Protein AF-A0A2V7YLG8-F1 (afdb_monomer_lite)

Structure (mmCIF, N/CA/C/O backbone):
data_AF-A0A2V7YLG8-F1
#
_entry.id   AF-A0A2V7YLG8-F1
#
loop_
_atom_site.group_PDB
_atom_site.id
_atom_site.type_symbol
_atom_site.label_atom_id
_atom_site.label_alt_id
_atom_site.label_comp_id
_atom_site.label_asym_id
_atom_site.label_entity_id
_atom_site.label_seq_id
_atom_site.pdbx_PDB_ins_code
_atom_site.Cartn_x
_atom_site.Cartn_y
_atom_site.Cartn_z
_atom_site.occupancy
_atom_site.B_iso_or_equiv
_atom_site.auth_seq_id
_atom_site.auth_comp_id
_atom_site.auth_asym_id
_atom_site.auth_atom_id
_atom_site.pdbx_PDB_model_num
ATOM 1 N N . MET A 1 1 ? 2.490 -18.489 37.192 1.00 38.78 1 MET A N 1
ATOM 2 C CA . MET A 1 1 ? 3.245 -18.838 35.973 1.00 38.78 1 MET A CA 1
ATOM 3 C C . MET A 1 1 ? 3.127 -17.643 35.036 1.00 38.78 1 MET A C 1
ATOM 5 O O . MET A 1 1 ? 2.076 -17.460 34.444 1.00 38.78 1 MET A O 1
ATOM 9 N N . LEU A 1 2 ? 4.114 -16.739 35.046 1.00 39.69 2 LEU A N 1
ATOM 10 C CA . LEU A 1 2 ? 4.133 -15.577 34.149 1.00 39.69 2 LEU A CA 1
ATOM 11 C C . LEU A 1 2 ? 4.616 -16.060 32.778 1.00 39.69 2 LEU A C 1
ATOM 13 O O . LEU A 1 2 ? 5.766 -16.475 32.653 1.00 39.69 2 LEU A O 1
ATOM 17 N N . GLY A 1 3 ? 3.737 -16.053 31.779 1.00 40.00 3 GLY A N 1
ATOM 18 C CA . GLY A 1 3 ? 4.129 -16.252 30.388 1.00 40.00 3 GLY A CA 1
ATOM 19 C C . GLY A 1 3 ? 4.809 -14.987 29.877 1.00 40.00 3 GLY A C 1
ATOM 20 O O . GLY A 1 3 ? 4.210 -13.914 29.899 1.00 40.00 3 GLY A O 1
ATOM 21 N N . ILE A 1 4 ? 6.061 -15.102 29.442 1.00 45.12 4 ILE A N 1
ATOM 22 C CA . ILE A 1 4 ? 6.717 -14.057 28.658 1.00 45.12 4 ILE A CA 1
ATOM 23 C C . ILE A 1 4 ? 6.042 -14.084 27.287 1.00 45.12 4 ILE A C 1
ATOM 25 O O . ILE A 1 4 ? 6.236 -15.026 26.521 1.00 45.12 4 ILE A O 1
ATOM 29 N N . ALA A 1 5 ? 5.214 -13.083 26.993 1.00 49.41 5 ALA A N 1
ATOM 30 C CA . ALA A 1 5 ? 4.772 -12.841 25.630 1.00 49.41 5 ALA A CA 1
ATOM 31 C C . ALA A 1 5 ? 6.003 -12.409 24.824 1.00 49.41 5 ALA A C 1
ATOM 33 O O . ALA A 1 5 ? 6.574 -11.348 25.081 1.00 49.41 5 ALA A O 1
ATOM 34 N N . ALA A 1 6 ? 6.447 -13.249 23.889 1.00 50.12 6 ALA A N 1
ATOM 35 C CA . ALA A 1 6 ? 7.406 -12.824 22.885 1.00 50.12 6 ALA A CA 1
ATOM 36 C C . ALA A 1 6 ? 6.735 -11.725 22.052 1.00 50.12 6 ALA A C 1
ATOM 38 O O . ALA A 1 6 ? 5.736 -11.969 21.379 1.00 50.12 6 ALA A O 1
ATOM 39 N N . MET A 1 7 ? 7.245 -10.498 22.141 1.00 51.16 7 MET A N 1
ATOM 40 C CA . MET A 1 7 ? 6.901 -9.461 21.178 1.00 51.16 7 MET A CA 1
ATOM 41 C C . MET A 1 7 ? 7.628 -9.809 19.882 1.00 51.16 7 MET A C 1
ATOM 43 O O . MET A 1 7 ? 8.831 -9.577 19.774 1.00 51.16 7 MET A O 1
ATOM 47 N N . PHE A 1 8 ? 6.922 -10.411 18.927 1.00 58.34 8 PHE A N 1
ATOM 48 C CA . PHE A 1 8 ? 7.442 -10.544 17.572 1.00 58.34 8 PHE A CA 1
ATOM 49 C C . PHE A 1 8 ? 7.610 -9.139 16.984 1.00 58.34 8 PHE A C 1
ATOM 51 O O . PHE A 1 8 ? 6.705 -8.302 17.052 1.00 58.34 8 PHE A O 1
ATOM 58 N N . ALA A 1 9 ? 8.819 -8.843 16.511 1.00 79.88 9 ALA A N 1
ATOM 59 C CA . ALA A 1 9 ? 9.138 -7.554 15.925 1.00 79.88 9 ALA A CA 1
ATOM 60 C C . ALA A 1 9 ? 8.701 -7.566 14.462 1.00 79.88 9 ALA A C 1
ATOM 62 O O . ALA A 1 9 ? 9.178 -8.393 13.692 1.00 79.88 9 ALA A O 1
ATOM 63 N N . VAL A 1 10 ? 7.838 -6.622 14.080 1.00 91.44 10 VAL A N 1
ATOM 64 C CA . VAL A 1 10 ? 7.412 -6.458 12.686 1.00 91.44 10 VAL A CA 1
ATOM 65 C C . VAL A 1 10 ? 8.642 -6.283 11.791 1.00 91.44 10 VAL A C 1
ATOM 67 O O . VAL A 1 10 ? 9.431 -5.351 11.967 1.00 91.44 10 VAL A O 1
ATOM 70 N N . LYS A 1 11 ? 8.798 -7.178 10.818 1.00 95.94 11 LYS A N 1
ATOM 71 C CA . LYS A 1 11 ? 9.819 -7.146 9.778 1.00 95.94 11 LYS A CA 1
ATOM 72 C C . LYS A 1 11 ? 9.219 -6.623 8.481 1.00 95.94 11 LYS A C 1
ATOM 74 O O . LYS A 1 11 ? 8.206 -7.126 8.001 1.00 95.94 11 LYS A O 1
ATOM 79 N N . ILE A 1 12 ? 9.904 -5.654 7.885 1.00 97.81 12 ILE A N 1
ATOM 80 C CA . ILE A 1 12 ? 9.577 -5.108 6.569 1.00 97.81 12 ILE A CA 1
ATOM 81 C C . ILE A 1 12 ? 10.673 -5.551 5.600 1.00 97.81 12 ILE A C 1
ATOM 83 O O . ILE A 1 12 ? 11.857 -5.324 5.846 1.00 97.81 12 ILE A O 1
ATOM 87 N N . LEU A 1 13 ? 10.281 -6.228 4.526 1.00 97.81 13 LEU A N 1
ATOM 88 C CA . LEU A 1 13 ? 11.131 -6.526 3.380 1.00 97.81 13 LEU A CA 1
ATOM 89 C C . LEU A 1 13 ? 10.713 -5.647 2.211 1.00 97.81 13 LEU A C 1
ATOM 91 O O . LEU A 1 13 ? 9.519 -5.501 1.954 1.00 97.81 13 LEU A O 1
ATOM 95 N N . VAL A 1 14 ? 11.698 -5.117 1.497 1.00 97.69 14 VAL A N 1
ATOM 96 C CA . VAL A 1 14 ? 11.501 -4.350 0.272 1.00 97.69 14 VAL A CA 1
ATOM 97 C C . VAL A 1 14 ? 12.470 -4.902 -0.757 1.00 97.69 14 VAL A C 1
ATOM 99 O O . VAL A 1 14 ? 13.669 -4.958 -0.494 1.00 97.69 14 VAL A O 1
ATOM 102 N N . ASP A 1 15 ? 11.942 -5.298 -1.907 1.00 97.81 15 ASP A N 1
ATOM 103 C CA . ASP A 1 15 ? 12.735 -5.652 -3.075 1.00 97.81 15 ASP A CA 1
ATOM 104 C C . ASP A 1 15 ? 12.317 -4.783 -4.256 1.00 97.81 15 ASP A C 1
ATOM 106 O O . ASP A 1 15 ? 11.175 -4.317 -4.350 1.00 97.81 15 ASP A O 1
ATOM 110 N N . ARG A 1 16 ? 13.251 -4.616 -5.187 1.00 97.12 16 ARG A N 1
ATOM 111 C CA . ARG A 1 16 ? 13.055 -3.836 -6.398 1.00 97.12 16 ARG A CA 1
ATOM 112 C C . ARG A 1 16 ? 13.670 -4.551 -7.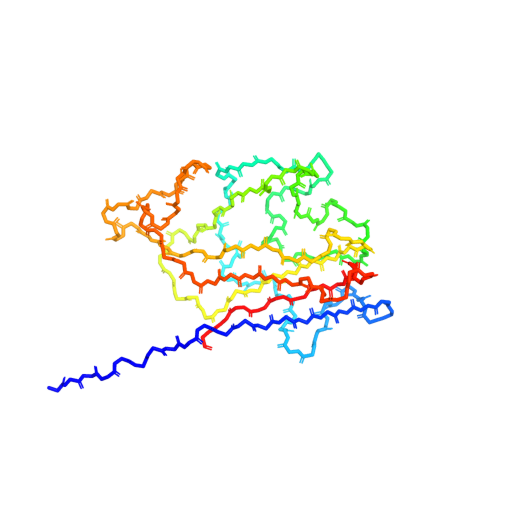590 1.00 97.12 16 ARG A C 1
ATOM 114 O O . ARG A 1 16 ? 14.817 -4.988 -7.536 1.00 97.12 16 ARG A O 1
ATOM 121 N N . ASN A 1 17 ? 12.914 -4.601 -8.675 1.00 96.88 17 ASN A N 1
ATOM 122 C CA . ASN A 1 17 ? 13.353 -5.056 -9.981 1.00 96.88 17 ASN A CA 1
ATOM 123 C C . ASN A 1 17 ? 13.436 -3.862 -10.941 1.00 96.88 17 ASN A C 1
ATOM 125 O O . ASN A 1 17 ? 12.556 -3.001 -10.947 1.00 96.88 17 ASN A O 1
ATOM 129 N N . ILE A 1 18 ? 14.470 -3.840 -11.783 1.00 93.94 18 ILE A N 1
ATOM 130 C CA . ILE A 1 18 ? 14.696 -2.804 -12.801 1.00 93.94 18 ILE A CA 1
ATOM 131 C C . ILE A 1 18 ? 14.969 -3.421 -14.172 1.00 93.94 18 ILE A C 1
ATOM 133 O O . ILE A 1 18 ? 15.470 -4.547 -14.270 1.00 93.94 18 ILE A O 1
ATOM 137 N N . GLY A 1 19 ? 14.665 -2.674 -15.235 1.00 92.12 19 GLY A N 1
ATOM 138 C CA . GLY A 1 19 ? 14.906 -3.093 -16.616 1.00 92.12 19 GLY A CA 1
ATOM 139 C C . GLY A 1 19 ? 14.341 -4.487 -16.897 1.00 92.12 19 GLY A C 1
ATOM 140 O O . GLY A 1 19 ? 13.202 -4.787 -16.560 1.00 92.12 19 GLY A O 1
ATOM 141 N N . MET A 1 20 ? 15.165 -5.378 -17.452 1.00 94.25 20 MET A N 1
ATOM 142 C CA . MET A 1 20 ? 14.743 -6.738 -17.819 1.00 94.25 20 MET A CA 1
ATOM 143 C C . MET A 1 20 ? 14.348 -7.638 -16.634 1.00 94.25 20 MET A C 1
ATOM 145 O O . MET A 1 20 ? 13.776 -8.703 -16.859 1.00 94.25 20 MET A O 1
ATOM 149 N N . ALA A 1 21 ? 14.662 -7.256 -15.390 1.00 96.44 21 ALA A N 1
ATOM 150 C CA . ALA A 1 21 ? 14.225 -7.997 -14.206 1.00 96.44 21 ALA A CA 1
ATOM 151 C C . ALA A 1 21 ? 12.776 -7.663 -13.806 1.00 96.44 21 ALA A C 1
ATOM 153 O O . ALA A 1 21 ? 12.123 -8.477 -13.152 1.00 96.44 21 ALA A O 1
ATOM 154 N N . ALA A 1 22 ? 12.263 -6.489 -14.193 1.00 97.00 22 ALA A N 1
ATOM 155 C CA . ALA A 1 22 ? 10.880 -6.096 -13.950 1.00 97.00 22 ALA A CA 1
ATOM 156 C C . ALA A 1 22 ? 9.979 -6.812 -14.963 1.00 97.00 22 ALA A C 1
ATOM 158 O O . ALA A 1 22 ? 9.998 -6.523 -16.157 1.00 97.00 22 ALA A O 1
ATOM 159 N N . THR A 1 23 ? 9.245 -7.819 -14.494 1.00 97.44 23 THR A N 1
ATOM 160 C CA . THR A 1 23 ? 8.492 -8.733 -15.364 1.00 97.44 23 THR A CA 1
ATOM 161 C C . THR A 1 23 ? 7.062 -8.918 -14.859 1.00 97.44 23 THR A C 1
ATOM 163 O O . THR A 1 23 ? 6.824 -8.797 -13.653 1.00 97.44 23 THR A O 1
ATOM 166 N N . PRO A 1 24 ? 6.099 -9.296 -15.723 1.00 96.69 24 PRO A N 1
ATOM 167 C CA . PRO A 1 24 ? 4.706 -9.538 -15.323 1.00 96.69 24 PRO A CA 1
ATOM 168 C C . PRO A 1 24 ? 4.520 -10.584 -14.213 1.00 96.69 24 PRO A C 1
ATOM 170 O O . PRO A 1 24 ? 3.440 -10.707 -13.644 1.00 96.69 24 PRO A O 1
ATOM 173 N N . GLN A 1 25 ? 5.544 -11.389 -13.925 1.00 96.19 25 GLN A N 1
ATOM 174 C CA . GLN A 1 25 ? 5.491 -12.441 -12.915 1.00 96.19 25 GLN A CA 1
ATOM 175 C C . GLN A 1 25 ? 5.769 -11.941 -11.490 1.00 96.19 25 GLN A C 1
ATOM 177 O O . GLN A 1 25 ? 5.582 -12.731 -10.561 1.00 96.19 25 GLN A O 1
ATOM 182 N N . PHE A 1 26 ? 6.238 -10.696 -11.308 1.00 97.69 26 PHE A N 1
ATOM 183 C CA . PHE A 1 26 ? 6.569 -10.117 -9.995 1.00 97.69 26 PHE A CA 1
ATOM 184 C C . PHE A 1 26 ? 7.400 -11.091 -9.134 1.00 97.69 26 PHE A C 1
ATOM 186 O O . PHE A 1 26 ? 7.024 -11.506 -8.029 1.00 97.69 26 PHE A O 1
ATOM 193 N N . LYS A 1 27 ? 8.522 -11.554 -9.701 1.00 98.00 27 LYS A N 1
ATOM 194 C CA . LYS A 1 27 ? 9.491 -12.406 -9.003 1.00 98.00 27 LYS A CA 1
ATOM 195 C C . LYS A 1 27 ? 10.531 -11.531 -8.320 1.00 98.00 27 LYS A C 1
ATOM 197 O O . LYS A 1 27 ? 11.319 -10.888 -9.001 1.00 98.00 27 LYS A O 1
ATOM 202 N N . PHE A 1 28 ? 10.540 -11.549 -6.992 1.00 98.06 28 PHE A N 1
ATOM 203 C CA . PHE A 1 28 ? 11.529 -10.852 -6.175 1.00 98.06 28 PHE A CA 1
ATOM 204 C C . PHE A 1 28 ? 12.422 -11.843 -5.423 1.00 98.06 28 PHE A C 1
ATOM 206 O O . PHE A 1 28 ? 12.131 -13.040 -5.360 1.00 98.06 28 PHE A O 1
ATOM 213 N N . GLN A 1 29 ? 13.527 -11.347 -4.867 1.00 97.38 29 GLN A N 1
ATOM 214 C CA . GLN A 1 29 ? 14.518 -12.166 -4.167 1.00 97.38 29 GLN A CA 1
ATOM 215 C C . GLN A 1 29 ? 14.010 -12.679 -2.809 1.00 97.38 29 GLN A C 1
ATOM 217 O O . GLN A 1 29 ? 14.266 -13.822 -2.431 1.00 97.38 29 GLN A O 1
ATOM 222 N N . SER A 1 30 ? 13.311 -11.822 -2.077 1.00 97.62 30 SER A N 1
ATOM 223 C CA . SER A 1 30 ? 12.919 -11.973 -0.675 1.00 97.62 30 SER A CA 1
ATOM 224 C C . SER A 1 30 ? 11.420 -11.758 -0.467 1.00 97.62 30 SER A C 1
ATOM 226 O O . SER A 1 30 ? 10.830 -12.388 0.415 1.00 97.62 30 SER A O 1
ATOM 228 N N . VAL A 1 31 ? 10.800 -10.869 -1.246 1.00 98.31 31 VAL A N 1
ATOM 229 C CA . VAL A 1 31 ? 9.360 -10.600 -1.215 1.00 98.31 31 VAL A CA 1
ATOM 230 C C . VAL A 1 31 ? 8.618 -11.694 -1.991 1.00 98.31 31 VAL A C 1
ATOM 232 O O . VAL A 1 31 ? 8.939 -11.960 -3.151 1.00 98.31 31 VAL A O 1
ATOM 235 N N . PRO A 1 32 ? 7.619 -12.361 -1.388 1.00 97.38 32 PRO A N 1
ATOM 236 C CA . PRO A 1 32 ? 6.841 -13.366 -2.104 1.00 97.38 32 PRO A CA 1
ATOM 237 C C . PRO A 1 32 ? 6.115 -12.779 -3.312 1.00 97.38 32 PRO A C 1
ATOM 239 O O . PRO A 1 32 ? 5.725 -11.614 -3.309 1.00 97.38 32 PRO A O 1
ATOM 242 N N . SER A 1 33 ? 5.911 -13.597 -4.342 1.00 96.00 33 SER A N 1
ATOM 243 C CA . SER A 1 33 ? 5.109 -13.192 -5.498 1.00 96.00 33 SER A CA 1
ATOM 244 C C . SER A 1 33 ? 3.642 -12.957 -5.123 1.00 96.00 33 SER A C 1
ATOM 246 O O . SER A 1 33 ? 3.156 -13.619 -4.202 1.00 96.00 33 SER A O 1
ATOM 248 N N . PRO A 1 34 ? 2.932 -12.096 -5.875 1.00 95.94 34 PRO A N 1
ATOM 249 C CA . PRO A 1 34 ? 1.495 -11.908 -5.729 1.00 95.94 34 PRO A CA 1
ATOM 250 C C . PRO A 1 34 ? 0.741 -13.239 -5.797 1.00 95.94 34 PRO A C 1
ATOM 252 O O . PRO A 1 34 ? 1.061 -14.114 -6.610 1.00 95.94 34 PRO A O 1
ATOM 255 N N . VAL A 1 35 ? -0.277 -13.373 -4.954 1.00 94.44 35 VAL A N 1
ATOM 256 C CA . VAL A 1 35 ? -1.218 -14.498 -4.934 1.00 94.44 35 VAL A CA 1
ATOM 257 C C . VAL A 1 35 ? -2.632 -13.964 -5.144 1.00 94.44 35 VAL A C 1
ATOM 259 O O . VAL A 1 35 ? -2.902 -12.805 -4.850 1.00 94.44 35 VAL A O 1
ATOM 262 N N . ARG A 1 36 ? -3.521 -14.790 -5.703 1.00 92.62 36 ARG A N 1
ATOM 263 C CA . ARG A 1 36 ? -4.892 -14.368 -6.040 1.00 92.62 36 ARG A CA 1
ATOM 264 C C . ARG A 1 36 ? -5.902 -14.625 -4.932 1.00 92.62 36 ARG A C 1
ATOM 266 O O . ARG A 1 36 ? -6.806 -13.829 -4.737 1.00 92.62 36 ARG A O 1
ATOM 273 N N . ASP A 1 37 ? -5.729 -15.737 -4.228 1.00 91.06 37 ASP A N 1
ATOM 274 C CA . ASP A 1 37 ? -6.757 -16.308 -3.361 1.00 91.06 37 ASP A CA 1
ATOM 275 C C . ASP A 1 37 ? -6.319 -16.250 -1.889 1.00 91.06 37 ASP A C 1
ATOM 277 O O . ASP A 1 37 ? -6.200 -17.276 -1.216 1.00 91.06 37 ASP A O 1
ATOM 281 N N . ASP A 1 38 ? -6.009 -15.047 -1.401 1.00 94.75 38 ASP A N 1
ATOM 282 C CA . ASP A 1 38 ? -5.684 -14.798 0.006 1.00 94.75 38 ASP A CA 1
ATOM 283 C C . ASP A 1 38 ? -6.838 -14.110 0.761 1.00 94.75 38 ASP A C 1
ATOM 285 O O . ASP A 1 38 ? -7.937 -13.912 0.237 1.00 94.75 38 ASP A O 1
ATOM 289 N N . ALA A 1 39 ? -6.606 -13.766 2.030 1.00 95.69 39 ALA A N 1
ATOM 290 C CA . ALA A 1 39 ? -7.619 -13.134 2.871 1.00 95.69 39 ALA A CA 1
ATOM 291 C C . ALA A 1 39 ? -8.101 -11.770 2.334 1.00 95.69 39 ALA A C 1
ATOM 293 O O . ALA A 1 39 ? -9.226 -11.364 2.631 1.00 95.69 39 ALA A O 1
ATOM 294 N N . ALA A 1 40 ? -7.282 -11.059 1.553 1.00 96.69 40 ALA A N 1
ATOM 295 C CA . ALA A 1 40 ? -7.635 -9.750 1.021 1.00 96.69 40 ALA A CA 1
ATOM 296 C C . ALA A 1 40 ? -8.655 -9.848 -0.125 1.00 96.69 40 ALA A C 1
ATOM 298 O O . ALA A 1 40 ? -9.464 -8.931 -0.282 1.00 96.69 40 ALA A O 1
ATOM 299 N N . ALA A 1 41 ? -8.702 -10.968 -0.857 1.00 96.19 41 ALA A N 1
ATOM 300 C CA . ALA A 1 41 ? -9.647 -11.187 -1.958 1.00 96.19 41 ALA A CA 1
ATOM 301 C C . ALA A 1 41 ? -11.127 -11.102 -1.527 1.00 96.19 41 ALA A C 1
ATOM 303 O O . ALA A 1 41 ? -11.988 -10.711 -2.312 1.00 96.19 41 ALA A O 1
ATOM 304 N N . GLY A 1 42 ? -11.430 -11.442 -0.268 1.00 94.12 42 GLY A N 1
ATOM 305 C CA . GLY A 1 42 ? -12.776 -11.343 0.313 1.00 94.12 42 GLY A CA 1
ATOM 306 C C . GLY A 1 42 ? -13.069 -10.025 1.036 1.00 94.12 42 GL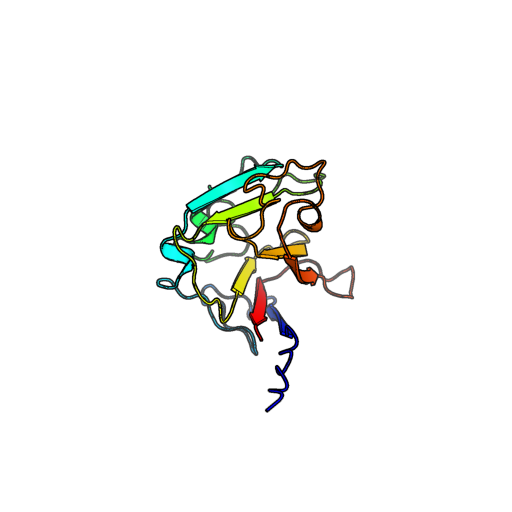Y A C 1
ATOM 307 O O . GLY A 1 42 ? -14.153 -9.868 1.598 1.00 94.12 42 GLY A O 1
ATOM 308 N N . SER A 1 43 ? -12.110 -9.098 1.076 1.00 97.00 43 SER A N 1
ATOM 309 C CA . SER A 1 43 ? -12.230 -7.866 1.854 1.00 97.00 43 SER A CA 1
ATOM 310 C C . SER A 1 43 ? -13.060 -6.793 1.144 1.00 97.00 43 SER A C 1
ATOM 312 O O . SER A 1 43 ? -13.165 -6.741 -0.080 1.00 97.00 43 SER A O 1
ATOM 314 N N . THR A 1 44 ? -13.646 -5.890 1.928 1.00 98.00 44 THR A N 1
ATOM 315 C CA . THR A 1 44 ? -14.266 -4.665 1.418 1.00 98.00 44 THR A CA 1
ATOM 316 C C . THR A 1 44 ? -13.291 -3.503 1.545 1.00 98.00 44 THR A C 1
ATOM 318 O O . THR A 1 44 ? -12.833 -3.177 2.643 1.00 98.00 44 THR A O 1
ATOM 321 N N . LEU A 1 45 ? -13.007 -2.842 0.421 1.00 98.31 45 LEU A N 1
ATOM 322 C CA . LEU A 1 45 ? -12.157 -1.657 0.377 1.00 98.31 45 LEU A CA 1
ATOM 323 C C . LEU A 1 45 ? -12.983 -0.373 0.351 1.00 98.31 45 LEU A C 1
ATOM 325 O O . LEU A 1 45 ? -13.858 -0.199 -0.498 1.00 98.31 45 LEU A O 1
ATOM 329 N N . THR A 1 46 ? -12.636 0.569 1.226 1.00 98.38 46 THR A N 1
ATOM 330 C CA . THR A 1 46 ? -13.282 1.886 1.289 1.00 98.38 46 THR A CA 1
ATOM 331 C C . THR A 1 46 ? -12.244 2.998 1.238 1.00 98.38 46 THR A C 1
ATOM 333 O O . THR A 1 46 ? -11.301 3.018 2.033 1.00 98.38 46 THR A O 1
ATOM 336 N N . LEU A 1 47 ? -12.445 3.976 0.350 1.00 98.19 47 LEU A N 1
ATOM 337 C CA . LEU A 1 47 ? -11.681 5.222 0.363 1.00 98.19 47 LEU A CA 1
ATOM 338 C C . LEU A 1 47 ? -12.220 6.113 1.486 1.00 98.19 47 LEU A C 1
ATOM 340 O O . LEU A 1 47 ? -13.291 6.699 1.359 1.00 98.19 47 LEU A O 1
ATOM 344 N N . ILE A 1 48 ? -11.484 6.215 2.589 1.00 98.25 48 ILE A N 1
ATOM 345 C CA . ILE A 1 48 ? -11.880 7.030 3.745 1.00 98.25 48 ILE A CA 1
ATOM 346 C C . ILE A 1 48 ? -11.580 8.510 3.498 1.00 98.25 48 ILE A C 1
ATOM 348 O O . ILE A 1 48 ? -12.355 9.384 3.882 1.00 98.25 48 ILE A O 1
ATOM 352 N N . ALA A 1 49 ? -10.437 8.802 2.877 1.00 97.12 49 ALA A N 1
ATOM 353 C CA . ALA A 1 49 ? -10.015 10.161 2.567 1.00 97.12 49 ALA A CA 1
ATOM 354 C C . ALA A 1 49 ? -9.006 10.178 1.412 1.00 97.12 49 ALA A C 1
ATOM 356 O O . ALA A 1 49 ? -8.321 9.188 1.166 1.00 97.12 49 ALA A O 1
ATOM 357 N N . GLY A 1 50 ? -8.879 11.326 0.748 1.00 96.19 50 GLY A N 1
ATOM 358 C CA . GLY A 1 50 ? -8.010 11.501 -0.417 1.00 96.19 50 GLY A CA 1
ATOM 359 C C . GLY A 1 50 ? -8.783 11.406 -1.728 1.00 96.19 50 GLY A C 1
ATOM 360 O O . GLY A 1 50 ? -10.014 11.384 -1.752 1.00 96.19 50 GLY A O 1
ATOM 361 N N . SER A 1 51 ? -8.065 11.407 -2.844 1.00 96.50 51 SER A N 1
ATOM 362 C CA . SER A 1 51 ? -8.665 11.259 -4.170 1.00 96.50 51 SER A CA 1
ATOM 363 C C . SER A 1 51 ? -7.734 10.473 -5.068 1.00 96.50 51 SER A C 1
ATOM 365 O O . SER A 1 51 ? -6.576 10.858 -5.245 1.00 96.50 51 SER A O 1
ATOM 367 N N . LEU A 1 52 ? -8.262 9.395 -5.642 1.00 97.31 52 LEU A N 1
ATOM 368 C CA . LEU A 1 52 ? -7.581 8.683 -6.711 1.00 97.31 52 LEU A CA 1
ATOM 369 C C . LEU A 1 52 ? -7.416 9.605 -7.921 1.00 97.31 52 LEU A C 1
ATOM 371 O O . LEU A 1 52 ? -8.215 10.528 -8.141 1.00 97.31 52 LEU A O 1
ATOM 375 N N . ASP A 1 53 ? -6.346 9.380 -8.671 1.00 97.00 53 ASP A N 1
ATOM 376 C CA . ASP A 1 53 ? -6.170 10.009 -9.972 1.00 97.00 53 ASP A CA 1
ATOM 377 C C . ASP A 1 53 ? -7.275 9.557 -10.940 1.00 97.00 53 ASP A C 1
ATOM 379 O O . ASP A 1 53 ? -7.820 8.465 -10.796 1.00 97.00 53 ASP A O 1
ATOM 383 N N . SER A 1 54 ? -7.629 10.379 -11.931 1.00 96.31 54 SER A N 1
ATOM 384 C CA . SER A 1 54 ? -8.666 10.003 -12.903 1.00 96.31 54 SER A CA 1
ATOM 385 C C . SER A 1 54 ? -8.271 8.813 -13.777 1.00 96.31 54 SER A C 1
ATOM 387 O O . SER A 1 54 ? -9.154 8.153 -14.314 1.00 96.31 54 SER A O 1
ATOM 389 N N . ASN A 1 55 ? -6.969 8.551 -13.922 1.00 96.12 55 ASN A N 1
ATOM 390 C CA . ASN A 1 55 ? -6.448 7.405 -14.665 1.00 96.12 55 ASN A CA 1
ATOM 391 C C . ASN A 1 55 ? -6.253 6.158 -13.786 1.00 96.12 55 ASN A C 1
ATOM 393 O O . ASN A 1 55 ? -5.944 5.095 -14.315 1.00 96.12 55 ASN A O 1
ATOM 397 N N . SER A 1 56 ? -6.412 6.283 -12.464 1.00 97.06 56 SER A N 1
ATOM 398 C CA . SER A 1 56 ? -6.297 5.164 -11.528 1.00 97.06 56 SER A CA 1
ATOM 399 C C . SER A 1 56 ? -7.394 4.133 -11.768 1.00 97.06 56 SER A C 1
ATOM 401 O O . SER A 1 56 ? -8.545 4.475 -12.050 1.00 97.06 56 SER A O 1
ATOM 403 N N . ALA A 1 57 ? -7.064 2.866 -11.538 1.00 97.56 57 ALA A N 1
ATOM 404 C CA . ALA A 1 57 ? -8.057 1.821 -11.361 1.00 97.56 57 ALA A CA 1
ATOM 405 C C . ALA A 1 57 ? -8.975 2.116 -10.159 1.00 97.56 57 ALA A C 1
ATOM 407 O O . ALA A 1 57 ? -8.652 2.915 -9.268 1.00 97.56 57 ALA A O 1
ATOM 408 N N . ALA A 1 58 ? -10.117 1.426 -10.114 1.00 97.12 58 ALA A N 1
ATOM 409 C CA . ALA A 1 58 ? -10.958 1.384 -8.923 1.00 97.12 58 ALA A CA 1
ATOM 410 C C . ALA A 1 58 ? -10.219 0.702 -7.759 1.00 97.12 58 ALA A C 1
ATOM 412 O O . ALA A 1 58 ? -9.355 -0.142 -7.983 1.00 97.12 58 ALA A O 1
ATOM 413 N N . LEU A 1 59 ? -10.604 1.011 -6.512 1.00 97.12 59 LEU A N 1
ATOM 414 C CA . LEU A 1 59 ? -9.953 0.437 -5.324 1.00 97.12 59 LEU A CA 1
ATOM 415 C C . LEU A 1 59 ? -9.896 -1.094 -5.334 1.00 97.12 59 LEU A C 1
ATOM 417 O O . LEU A 1 59 ? -8.937 -1.651 -4.816 1.00 97.12 59 LEU A O 1
ATOM 421 N N . THR A 1 60 ? -10.884 -1.761 -5.934 1.00 96.12 60 THR A N 1
ATOM 422 C CA . THR A 1 60 ? -10.944 -3.226 -6.028 1.00 96.12 60 THR A CA 1
ATOM 423 C C . THR A 1 60 ? -9.727 -3.843 -6.715 1.00 96.12 60 THR A C 1
ATOM 425 O O . THR A 1 60 ? -9.427 -4.997 -6.441 1.00 96.12 60 THR A O 1
ATOM 428 N N . ALA A 1 61 ? -8.990 -3.086 -7.537 1.00 96.88 61 ALA A N 1
ATOM 429 C CA . ALA A 1 61 ? -7.750 -3.555 -8.155 1.00 96.88 61 ALA A CA 1
ATOM 430 C C . ALA A 1 61 ? -6.618 -3.823 -7.144 1.00 96.88 61 ALA A C 1
ATOM 432 O O . ALA A 1 61 ? -5.652 -4.500 -7.465 1.00 96.88 61 ALA A O 1
ATOM 433 N N . LEU A 1 62 ? -6.726 -3.342 -5.898 1.00 96.75 62 LEU A N 1
ATOM 434 C CA . LEU A 1 62 ? -5.782 -3.714 -4.837 1.00 96.75 62 LEU A CA 1
ATOM 435 C C . LEU A 1 62 ? -5.938 -5.176 -4.379 1.00 96.75 62 LEU A C 1
ATOM 437 O O . LEU A 1 62 ? -5.054 -5.680 -3.692 1.00 96.75 62 LEU A O 1
ATOM 441 N N . THR A 1 63 ? -7.058 -5.839 -4.695 1.00 97.00 63 THR A N 1
ATOM 442 C CA . THR A 1 63 ? -7.410 -7.170 -4.162 1.00 97.00 63 THR A CA 1
ATOM 443 C C . THR A 1 63 ? -8.075 -8.094 -5.185 1.00 97.00 63 THR A C 1
ATOM 445 O O . THR A 1 63 ? -8.671 -9.096 -4.802 1.00 97.00 63 THR A O 1
ATOM 448 N N . ASP A 1 64 ? -8.016 -7.785 -6.481 1.00 94.88 64 ASP A N 1
ATOM 449 C CA . ASP A 1 64 ? -8.671 -8.581 -7.534 1.00 94.88 64 ASP A CA 1
ATOM 450 C C . ASP A 1 64 ? -7.818 -9.758 -8.052 1.00 94.88 64 ASP A C 1
ATOM 452 O O . ASP A 1 64 ? -8.253 -10.518 -8.921 1.00 94.88 64 ASP A O 1
ATOM 456 N N . GLY A 1 65 ? -6.600 -9.924 -7.523 1.00 93.88 65 GLY A N 1
ATOM 457 C CA . GLY A 1 65 ? -5.659 -10.970 -7.929 1.00 93.88 65 GLY A CA 1
ATOM 458 C C . GLY A 1 65 ? -4.993 -10.725 -9.292 1.00 93.88 65 GLY A C 1
ATOM 459 O O . GLY A 1 65 ? -4.308 -11.616 -9.820 1.00 93.88 65 GLY A O 1
ATOM 460 N N . ALA A 1 66 ? -5.182 -9.551 -9.890 1.00 94.00 66 ALA A N 1
ATOM 461 C CA . ALA A 1 66 ? -4.446 -9.111 -11.062 1.00 94.00 66 ALA A CA 1
ATOM 462 C C . ALA A 1 66 ? -3.198 -8.311 -10.658 1.00 94.00 66 ALA A C 1
ATOM 464 O O . ALA A 1 66 ? -3.090 -7.766 -9.564 1.00 94.00 66 ALA A O 1
ATOM 465 N N . VAL A 1 67 ? -2.226 -8.271 -11.565 1.00 94.62 67 VAL A N 1
ATOM 466 C CA . VAL A 1 67 ? -1.065 -7.379 -11.493 1.00 94.62 67 VAL A CA 1
ATOM 467 C C . VAL A 1 67 ? -0.801 -6.819 -12.888 1.00 94.62 67 VAL A C 1
ATOM 469 O O . VAL A 1 67 ? -1.112 -7.506 -13.871 1.00 94.62 67 VAL A O 1
ATOM 472 N N . PRO A 1 68 ? -0.240 -5.602 -13.010 1.00 95.75 68 PRO A N 1
ATOM 473 C CA . PRO A 1 68 ? 0.079 -5.039 -14.313 1.00 95.75 68 PRO A CA 1
ATOM 474 C C . PRO A 1 68 ? 1.113 -5.903 -15.046 1.00 95.75 68 PRO A C 1
ATOM 476 O O . PRO A 1 68 ? 2.035 -6.459 -14.453 1.00 95.75 68 PRO A O 1
ATOM 479 N N . THR A 1 69 ? 0.973 -6.019 -16.361 1.00 96.62 69 THR A N 1
ATOM 480 C CA . THR A 1 69 ? 1.917 -6.743 -17.225 1.00 96.62 69 THR A CA 1
ATOM 481 C C . THR A 1 69 ? 2.940 -5.824 -17.886 1.00 96.62 69 THR A C 1
ATOM 483 O O . THR A 1 69 ? 3.762 -6.299 -18.662 1.00 96.62 69 THR A O 1
ATOM 486 N N . ASP A 1 70 ? 2.858 -4.523 -17.639 1.00 95.56 70 ASP A N 1
ATOM 487 C CA . ASP A 1 70 ? 3.774 -3.511 -18.153 1.00 95.56 70 ASP A CA 1
ATOM 488 C C . ASP A 1 70 ? 3.845 -2.339 -17.162 1.00 95.56 70 ASP A C 1
ATOM 490 O O . ASP A 1 70 ? 2.940 -2.163 -16.340 1.00 95.56 70 ASP A O 1
ATOM 494 N N . GLU A 1 71 ? 4.928 -1.568 -17.224 1.00 94.06 71 GLU A N 1
ATOM 495 C CA . GLU A 1 71 ? 5.210 -0.470 -16.302 1.00 94.06 71 GLU A CA 1
ATOM 496 C C . GLU A 1 71 ? 4.270 0.731 -16.457 1.00 94.06 71 GLU A C 1
ATOM 498 O O . GLU A 1 71 ? 4.105 1.487 -15.504 1.00 94.06 71 GLU A O 1
ATOM 503 N N . ASP A 1 72 ? 3.598 0.882 -17.602 1.00 93.75 72 ASP A N 1
ATOM 504 C CA . ASP A 1 72 ? 2.617 1.949 -17.835 1.00 93.75 72 ASP A CA 1
ATOM 505 C C . ASP A 1 72 ? 1.198 1.387 -18.037 1.00 93.75 72 ASP A C 1
ATOM 507 O O . ASP A 1 72 ? 0.594 1.440 -19.112 1.00 93.75 72 ASP A O 1
ATOM 511 N N . GLN A 1 73 ? 0.644 0.802 -16.970 1.00 95.25 73 GLN A N 1
ATOM 512 C CA . GLN A 1 73 ? -0.734 0.291 -16.941 1.00 95.25 73 GLN A CA 1
ATOM 513 C C . GLN A 1 73 ? -1.565 0.924 -15.817 1.00 95.25 73 GLN A C 1
ATOM 515 O O . GLN A 1 73 ? -1.973 0.239 -14.873 1.00 95.25 73 GLN A O 1
ATOM 520 N N . PRO A 1 74 ? -1.878 2.228 -15.895 1.00 93.75 74 PRO A N 1
ATOM 521 C CA . PRO A 1 74 ? -2.580 2.941 -14.827 1.00 93.75 74 PRO A CA 1
ATOM 522 C C . PRO A 1 74 ? -3.974 2.363 -14.530 1.00 93.75 74 PRO A C 1
ATOM 524 O O . PRO A 1 74 ? -4.389 2.324 -13.377 1.00 93.75 74 PRO A O 1
ATOM 527 N N . ALA A 1 75 ? -4.661 1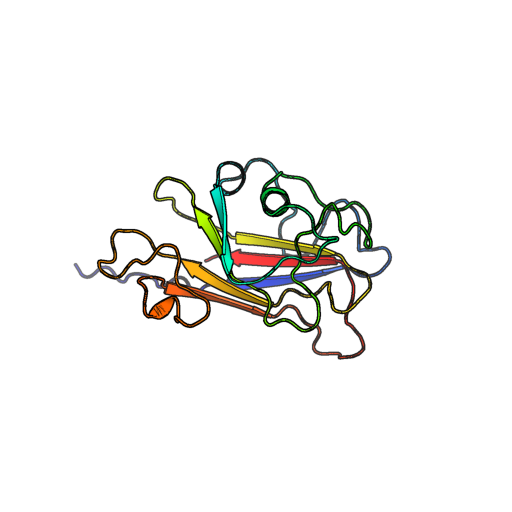.802 -15.532 1.00 93.56 75 ALA A N 1
ATOM 528 C CA . ALA A 1 75 ? -5.963 1.152 -15.352 1.00 93.56 75 ALA A CA 1
ATOM 529 C C . ALA A 1 75 ? -5.911 -0.191 -14.584 1.00 93.56 75 ALA A C 1
ATOM 531 O O . ALA A 1 75 ? -6.964 -0.747 -14.281 1.00 93.56 75 ALA A O 1
ATOM 532 N N . GLN A 1 76 ? -4.715 -0.714 -14.290 1.00 94.75 76 GLN A N 1
ATOM 533 C CA . GLN A 1 76 ? -4.468 -1.908 -13.463 1.00 94.75 76 GLN A CA 1
ATOM 534 C C . GLN A 1 76 ? -3.768 -1.559 -12.138 1.00 94.75 76 GLN A C 1
ATOM 536 O O . GLN A 1 76 ? -3.363 -2.446 -11.397 1.00 94.75 76 GLN A O 1
ATOM 541 N N . ASN A 1 77 ? -3.598 -0.267 -11.841 1.00 95.38 77 ASN A N 1
ATOM 542 C CA . ASN A 1 77 ? -2.923 0.215 -10.643 1.00 95.38 77 ASN A CA 1
ATOM 543 C C . ASN A 1 77 ? -3.799 1.226 -9.908 1.00 95.38 77 ASN A C 1
ATOM 545 O O . ASN A 1 77 ? -4.518 2.020 -10.514 1.00 95.38 77 ASN A O 1
ATOM 549 N N . VAL A 1 78 ? -3.703 1.237 -8.582 1.00 97.00 78 VAL A N 1
ATOM 550 C CA . VAL A 1 78 ? -4.397 2.224 -7.752 1.00 97.00 78 VAL A CA 1
ATOM 551 C C . VAL A 1 78 ? -3.404 3.270 -7.278 1.00 97.00 78 VAL A C 1
ATOM 553 O O . VAL A 1 78 ? -2.434 2.945 -6.598 1.00 97.00 78 VAL A O 1
ATOM 556 N N . PHE A 1 79 ? -3.657 4.535 -7.607 1.00 96.31 79 PHE A N 1
ATOM 557 C CA . PHE A 1 79 ? -2.795 5.640 -7.200 1.00 96.31 79 PHE A CA 1
ATOM 558 C C . PHE A 1 79 ? -3.577 6.933 -6.967 1.00 96.31 79 PHE A C 1
ATOM 560 O O . PHE A 1 79 ? -4.623 7.208 -7.562 1.00 96.31 79 PHE A O 1
ATOM 567 N N . PHE A 1 80 ? -3.056 7.742 -6.051 1.00 96.62 80 PHE A N 1
ATOM 568 C CA . PHE A 1 80 ? -3.626 9.041 -5.718 1.00 96.62 80 PHE A CA 1
ATOM 569 C C . PHE A 1 80 ? -3.196 10.110 -6.718 1.00 96.62 80 PHE A C 1
ATOM 571 O O . PHE A 1 80 ? -2.182 9.979 -7.404 1.00 96.62 80 PHE A O 1
ATOM 578 N N . LYS A 1 81 ? -3.957 11.206 -6.768 1.00 95.44 81 LYS A N 1
ATOM 579 C CA . LYS A 1 81 ? -3.600 12.383 -7.568 1.00 95.44 81 LYS A CA 1
ATOM 580 C C . LYS A 1 81 ? -2.190 12.873 -7.242 1.00 95.44 81 LYS A C 1
ATOM 582 O O . LYS A 1 81 ? -1.813 12.966 -6.069 1.00 95.44 81 LYS A O 1
ATOM 587 N N . SER A 1 82 ? -1.458 13.278 -8.275 1.00 90.44 82 SER A N 1
ATOM 588 C CA . SER A 1 82 ? -0.172 13.966 -8.128 1.00 90.44 82 SER A CA 1
ATOM 589 C C . SER A 1 82 ? -0.303 15.236 -7.282 1.00 90.44 82 SER A C 1
ATOM 591 O O . SER A 1 82 ? -1.350 15.887 -7.307 1.00 90.44 82 SER A O 1
ATOM 593 N N . ALA A 1 83 ? 0.771 15.617 -6.583 1.00 88.62 83 ALA A N 1
ATOM 594 C CA . ALA A 1 83 ? 0.808 16.797 -5.710 1.00 88.62 83 ALA A CA 1
ATOM 595 C C . ALA A 1 83 ? -0.312 16.815 -4.645 1.00 88.62 83 ALA A C 1
ATOM 597 O O . ALA A 1 83 ? -0.805 17.870 -4.246 1.00 88.62 83 ALA A O 1
ATOM 598 N N . SER A 1 84 ? -0.718 15.631 -4.182 1.00 92.75 84 SER A N 1
ATOM 599 C CA . SER A 1 84 ? -1.618 15.457 -3.046 1.00 92.75 84 SER A CA 1
ATOM 600 C C . SER A 1 84 ? -0.885 14.793 -1.882 1.00 92.75 84 SER A C 1
ATOM 602 O O . SER A 1 84 ? 0.217 14.275 -2.033 1.00 92.75 84 SER A O 1
ATOM 604 N N . TRP A 1 85 ? -1.514 14.774 -0.709 1.00 93.06 85 TRP A N 1
ATOM 605 C CA . TRP A 1 85 ? -1.011 14.026 0.447 1.00 93.06 85 TRP A CA 1
ATOM 606 C C . TRP A 1 85 ? -1.245 12.507 0.323 1.00 93.06 85 TRP A C 1
ATOM 608 O O . TRP A 1 85 ? -0.957 11.766 1.260 1.00 93.06 85 TRP A O 1
ATOM 618 N N . GLY A 1 86 ? -1.806 12.047 -0.800 1.00 94.50 86 GLY A N 1
ATOM 619 C CA . GLY A 1 86 ? -2.266 10.681 -0.990 1.00 94.50 86 GLY A CA 1
ATOM 620 C C . GLY A 1 86 ? -3.695 10.491 -0.486 1.00 94.50 86 GLY A C 1
ATOM 621 O O . GLY A 1 86 ? -4.617 11.235 -0.844 1.00 94.50 86 GLY A O 1
ATOM 622 N N . GLY A 1 87 ? -3.886 9.478 0.353 1.00 96.25 87 GLY A N 1
ATOM 623 C CA . GLY A 1 87 ? -5.186 9.167 0.919 1.00 96.25 87 GLY A CA 1
ATOM 624 C C . GLY A 1 87 ? -5.134 8.125 2.023 1.00 96.25 87 GLY A C 1
ATOM 625 O O . GLY A 1 87 ? -4.082 7.776 2.555 1.00 96.25 87 GLY A O 1
ATOM 626 N N . ARG A 1 88 ? -6.318 7.642 2.387 1.00 97.50 88 ARG A N 1
ATOM 627 C CA . ARG A 1 88 ? -6.529 6.611 3.397 1.00 97.50 88 ARG A CA 1
ATOM 628 C C . ARG A 1 88 ? -7.517 5.598 2.852 1.00 97.50 88 ARG A C 1
ATOM 630 O O . ARG A 1 88 ? -8.669 5.940 2.590 1.00 97.50 88 ARG A O 1
ATOM 637 N N . VAL A 1 89 ? -7.059 4.364 2.714 1.00 98.12 89 VAL A N 1
ATOM 638 C CA . VAL A 1 89 ? -7.883 3.220 2.327 1.00 98.12 89 VAL A CA 1
ATOM 639 C C . VAL A 1 89 ? -8.078 2.349 3.558 1.00 98.12 89 VAL A C 1
ATOM 641 O O . VAL A 1 89 ? -7.137 2.126 4.317 1.00 98.12 89 VAL A O 1
ATOM 644 N N . ARG A 1 90 ? -9.307 1.888 3.770 1.00 98.12 90 ARG A N 1
ATOM 645 C CA . ARG A 1 90 ? -9.626 0.864 4.763 1.00 98.12 90 ARG A CA 1
ATOM 646 C C . ARG A 1 90 ? -9.847 -0.456 4.047 1.00 98.12 90 ARG A C 1
ATOM 648 O O . ARG A 1 90 ? -10.604 -0.484 3.082 1.00 98.12 90 ARG A O 1
ATOM 655 N N . MET A 1 91 ? -9.239 -1.513 4.569 1.00 98.31 91 MET A N 1
ATOM 656 C CA . MET A 1 91 ? -9.538 -2.897 4.222 1.00 98.31 91 MET A CA 1
ATOM 657 C C . MET A 1 91 ? -10.303 -3.529 5.379 1.00 98.31 91 MET A C 1
ATOM 659 O O . MET A 1 91 ? -9.831 -3.522 6.513 1.00 98.31 91 MET A O 1
ATOM 663 N N . ASP A 1 92 ? -11.510 -3.999 5.096 1.00 97.88 92 ASP A N 1
ATOM 664 C CA . ASP A 1 92 ? -12.417 -4.603 6.065 1.00 97.88 92 ASP A CA 1
ATOM 665 C C . ASP A 1 92 ? -12.623 -6.077 5.720 1.00 97.88 92 ASP A C 1
ATOM 667 O O . ASP A 1 92 ? -13.139 -6.399 4.650 1.00 97.88 92 ASP A O 1
ATOM 671 N N . PHE A 1 93 ? -12.199 -6.969 6.612 1.00 97.50 93 PHE A N 1
ATOM 672 C CA . PHE A 1 93 ? -12.284 -8.416 6.412 1.00 97.50 93 PHE A CA 1
ATOM 673 C C . PHE A 1 93 ? -13.657 -8.997 6.791 1.00 97.50 93 PHE A C 1
ATOM 675 O O . PHE A 1 93 ? -13.877 -10.195 6.630 1.00 97.50 93 PHE A O 1
ATOM 682 N N . GLY A 1 94 ? -14.579 -8.188 7.332 1.00 95.88 94 GLY A N 1
ATOM 683 C CA . GLY A 1 94 ? -15.915 -8.609 7.779 1.00 95.88 94 GLY A CA 1
ATOM 684 C C . GLY A 1 94 ? -15.935 -9.470 9.050 1.00 95.88 94 GLY A C 1
ATOM 685 O O . GLY A 1 94 ? -16.977 -9.616 9.684 1.00 95.88 94 GLY A O 1
ATOM 686 N N . THR A 1 95 ? -14.789 -10.019 9.445 1.00 94.50 95 THR A N 1
ATOM 687 C CA . THR A 1 95 ? -14.559 -10.734 10.700 1.00 94.50 95 THR A CA 1
ATOM 688 C C . THR A 1 95 ? -13.126 -10.496 11.162 1.00 94.50 95 THR A C 1
ATOM 690 O O . THR A 1 95 ? -12.241 -10.209 10.353 1.00 94.50 95 THR A O 1
ATOM 693 N N . ARG A 1 96 ? -12.873 -10.668 12.462 1.00 95.12 96 ARG A N 1
ATOM 694 C CA . ARG A 1 96 ? -11.508 -10.717 12.987 1.00 95.12 96 ARG A CA 1
ATOM 695 C C . ARG A 1 96 ? -10.769 -11.911 12.381 1.00 95.12 96 ARG A C 1
ATOM 697 O O . ARG A 1 96 ? -11.289 -13.029 12.392 1.00 95.12 96 ARG A O 1
ATOM 704 N N . ILE A 1 97 ? -9.560 -11.659 11.893 1.00 95.69 97 ILE A N 1
ATOM 705 C CA . ILE A 1 97 ? -8.633 -12.668 11.380 1.00 95.69 97 ILE A CA 1
ATOM 706 C C . ILE A 1 97 ? -7.233 -12.413 11.934 1.00 95.69 97 ILE A C 1
ATOM 708 O O . ILE A 1 97 ? -6.880 -11.273 12.241 1.00 95.69 97 ILE A O 1
ATOM 712 N N . ASP A 1 98 ? -6.429 -13.468 11.999 1.00 93.88 98 ASP A N 1
ATOM 713 C CA . ASP A 1 98 ? -4.993 -13.342 12.219 1.00 93.88 98 ASP A CA 1
ATOM 714 C C . ASP A 1 98 ? -4.308 -13.070 10.872 1.00 93.88 98 ASP A C 1
ATOM 716 O O . ASP A 1 98 ? -4.459 -13.836 9.917 1.00 93.88 98 ASP A O 1
ATOM 720 N N . ILE A 1 99 ? -3.561 -11.967 10.783 1.00 93.94 99 ILE A N 1
ATOM 721 C CA . ILE A 1 99 ? -2.820 -11.581 9.576 1.00 93.94 99 ILE A CA 1
ATOM 722 C C . ILE A 1 99 ? -1.352 -11.938 9.782 1.00 93.94 99 ILE A C 1
ATOM 724 O O . ILE A 1 99 ? -0.648 -11.256 10.520 1.00 93.94 99 ILE A O 1
ATOM 728 N N . ALA A 1 100 ? -0.887 -12.984 9.100 1.00 93.69 100 ALA A N 1
ATOM 729 C CA . ALA A 1 100 ? 0.522 -13.379 9.142 1.00 93.69 100 ALA A CA 1
ATOM 730 C C . ALA A 1 100 ? 1.426 -12.435 8.328 1.00 93.69 100 ALA A C 1
ATOM 732 O O . ALA A 1 100 ? 2.603 -12.260 8.629 1.00 93.69 100 ALA A O 1
ATOM 733 N N . GLN A 1 101 ? 0.893 -11.854 7.250 1.00 96.56 101 GLN A N 1
ATOM 734 C CA . GLN A 1 101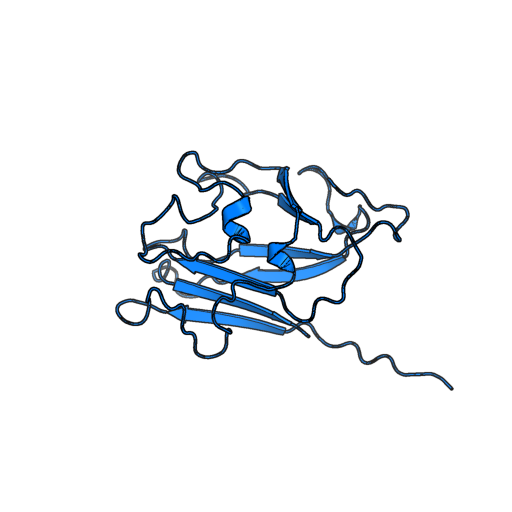 ? 1.683 -11.101 6.284 1.00 96.56 101 GLN A CA 1
ATOM 735 C C . GLN A 1 101 ? 0.803 -10.165 5.455 1.00 96.56 101 GLN A C 1
ATOM 737 O O . GLN A 1 101 ? -0.314 -10.519 5.085 1.00 96.56 101 GLN A O 1
ATOM 742 N N . ILE A 1 102 ? 1.340 -8.995 5.116 1.00 97.94 102 ILE A N 1
ATOM 743 C CA . ILE A 1 102 ? 0.763 -8.056 4.151 1.00 97.94 102 ILE A CA 1
ATOM 744 C C . ILE A 1 102 ? 1.783 -7.864 3.035 1.00 97.94 102 ILE A C 1
ATOM 746 O O . ILE A 1 102 ? 2.924 -7.489 3.310 1.00 97.94 102 ILE A O 1
ATOM 750 N N . ASN A 1 103 ? 1.369 -8.099 1.790 1.00 98.38 103 ASN A N 1
ATOM 751 C CA . ASN A 1 103 ? 2.183 -7.814 0.615 1.00 98.38 103 ASN A CA 1
ATOM 752 C C . ASN A 1 103 ? 1.538 -6.739 -0.242 1.00 98.38 103 ASN A C 1
ATOM 754 O O . ASN A 1 103 ? 0.325 -6.745 -0.437 1.00 98.38 103 ASN A O 1
ATOM 758 N N . SER A 1 104 ? 2.358 -5.855 -0.791 1.00 98.25 104 SER A N 1
ATOM 759 C CA . SER A 1 104 ? 1.925 -4.846 -1.751 1.00 98.25 104 SER A CA 1
ATOM 760 C C . SER A 1 104 ? 2.940 -4.706 -2.870 1.00 98.25 104 SER A C 1
ATOM 762 O O . SER A 1 104 ? 4.150 -4.870 -2.685 1.00 98.25 104 SER A O 1
ATOM 764 N N . TYR A 1 105 ? 2.428 -4.393 -4.053 1.00 98.12 105 TYR A N 1
ATOM 765 C CA . TYR A 1 105 ? 3.194 -4.389 -5.288 1.00 98.12 105 TYR A CA 1
ATOM 766 C C . TYR A 1 105 ? 2.874 -3.132 -6.084 1.00 98.12 105 TYR A C 1
ATOM 768 O O . TYR A 1 105 ? 1.737 -2.663 -6.084 1.00 98.12 105 TYR A O 1
ATOM 776 N N . SER A 1 106 ? 3.880 -2.598 -6.760 1.00 97.25 106 SER A N 1
ATOM 777 C CA . SER A 1 106 ? 3.746 -1.437 -7.635 1.00 97.25 106 SER A CA 1
ATOM 778 C C . SER A 1 106 ? 4.728 -1.547 -8.791 1.00 97.25 106 SER A C 1
ATOM 780 O O . SER A 1 106 ? 5.772 -2.193 -8.676 1.00 97.25 106 SER A O 1
ATOM 782 N N . TRP A 1 107 ? 4.390 -0.939 -9.923 1.00 97.31 107 TRP A N 1
ATOM 783 C CA . TRP A 1 107 ? 5.281 -0.858 -11.073 1.00 97.31 107 TRP A CA 1
ATOM 784 C C . TRP A 1 107 ? 5.004 0.429 -11.841 1.00 97.31 107 TRP A C 1
ATOM 786 O O . TRP A 1 107 ? 3.859 0.687 -12.205 1.00 97.31 107 TRP A O 1
ATOM 796 N N . HIS A 1 108 ? 6.041 1.243 -12.028 1.00 95.56 108 HIS A N 1
ATOM 797 C CA . HIS A 1 108 ? 5.994 2.442 -12.860 1.00 95.56 108 HIS A CA 1
ATOM 798 C C . HIS A 1 108 ? 7.405 2.800 -13.367 1.00 95.56 108 HIS A C 1
ATOM 800 O O . HIS A 1 108 ? 8.380 2.472 -12.685 1.00 95.56 108 HIS A O 1
ATOM 806 N N . PRO A 1 109 ? 7.571 3.477 -14.518 1.00 93.25 109 PRO A N 1
ATOM 807 C CA . PRO A 1 109 ? 8.894 3.900 -14.992 1.00 93.25 109 PRO A CA 1
ATOM 808 C C . PRO A 1 109 ? 9.550 5.025 -14.168 1.00 93.25 109 PRO A C 1
ATOM 810 O O . PRO A 1 109 ? 10.745 5.264 -14.325 1.00 93.25 109 PRO A O 1
ATOM 813 N N . ASP A 1 110 ? 8.807 5.717 -13.299 1.00 92.06 110 ASP A N 1
ATOM 814 C CA . ASP A 1 110 ? 9.269 6.910 -12.562 1.00 92.06 110 ASP A CA 1
ATOM 815 C C . ASP A 1 110 ? 8.922 6.872 -11.056 1.00 92.06 110 ASP A C 1
ATOM 817 O O . ASP A 1 110 ? 8.471 5.845 -10.545 1.00 92.06 110 ASP A O 1
ATOM 821 N N . SER A 1 111 ? 9.062 8.014 -10.368 1.00 90.56 111 SER A N 1
ATOM 822 C CA . SER A 1 111 ? 8.775 8.240 -8.937 1.00 90.56 111 SER A CA 1
ATOM 823 C C . SER A 1 111 ? 7.374 7.879 -8.443 1.00 90.56 111 SER A C 1
ATOM 825 O O . SER A 1 111 ? 7.111 7.968 -7.244 1.00 90.56 111 SER A O 1
ATOM 827 N N . ARG A 1 112 ? 6.458 7.437 -9.305 1.00 90.88 112 ARG A N 1
ATOM 828 C CA . ARG A 1 112 ? 5.200 6.803 -8.882 1.00 90.88 112 ARG A CA 1
ATOM 829 C C . ARG A 1 112 ? 5.366 5.340 -8.462 1.00 90.88 112 ARG A C 1
ATOM 831 O O . ARG A 1 112 ? 4.440 4.785 -7.876 1.00 90.88 112 ARG A O 1
ATOM 838 N N . ALA A 1 113 ? 6.495 4.707 -8.775 1.00 94.31 113 ALA A N 1
ATOM 839 C CA . ALA A 1 113 ? 6.750 3.307 -8.458 1.00 94.31 113 ALA A CA 1
ATOM 840 C C . ALA A 1 113 ? 6.981 3.029 -6.961 1.00 94.31 113 ALA A C 1
ATOM 842 O O . ALA A 1 113 ? 6.407 2.054 -6.463 1.00 94.31 113 ALA A O 1
ATOM 843 N N . PRO A 1 114 ? 7.785 3.815 -6.216 1.00 95.50 114 PRO A N 1
ATOM 844 C CA . PRO A 1 114 ? 8.079 3.521 -4.822 1.00 95.50 114 PRO A CA 1
ATOM 845 C C . PRO A 1 114 ? 6.843 3.701 -3.939 1.00 95.50 114 PRO A C 1
ATOM 847 O O . PRO A 1 114 ? 6.014 4.589 -4.132 1.00 95.50 114 PRO A O 1
ATOM 850 N N . GLN A 1 115 ? 6.724 2.844 -2.931 1.00 96.81 115 GLN A N 1
ATOM 851 C CA . GLN A 1 115 ? 5.592 2.836 -2.012 1.00 96.81 115 GLN A CA 1
ATOM 852 C C . GLN A 1 115 ? 5.932 3.601 -0.728 1.00 96.81 115 GLN A C 1
ATOM 854 O O . GLN A 1 115 ? 6.967 3.355 -0.108 1.00 96.81 115 GLN A O 1
ATOM 859 N N . LEU A 1 116 ? 5.030 4.485 -0.295 1.00 96.25 116 LEU A N 1
ATOM 860 C CA . LEU A 1 116 ? 5.152 5.248 0.949 1.00 96.25 116 LEU A CA 1
ATOM 861 C C . LEU A 1 116 ? 3.816 5.259 1.689 1.00 96.25 116 LEU A C 1
ATOM 863 O O . LEU A 1 116 ? 2.867 5.924 1.272 1.00 96.25 116 LEU A O 1
ATOM 867 N N . TYR A 1 117 ? 3.721 4.517 2.790 1.00 97.75 117 TYR A N 1
ATOM 868 C CA . TYR A 1 117 ? 2.476 4.414 3.549 1.00 97.75 117 TYR A CA 1
ATOM 869 C C . TYR A 1 117 ? 2.692 3.920 4.979 1.00 97.75 117 TYR A C 1
ATOM 871 O O . TYR A 1 117 ? 3.727 3.372 5.351 1.00 97.75 117 TYR A O 1
ATOM 879 N N . LYS A 1 118 ? 1.667 4.115 5.809 1.00 97.88 118 LYS A N 1
ATOM 880 C CA . LYS A 1 118 ? 1.571 3.528 7.148 1.00 97.88 118 LYS A CA 1
ATOM 881 C C . LYS A 1 118 ? 0.488 2.462 7.145 1.00 97.88 118 LYS A C 1
ATOM 883 O O . LYS A 1 118 ? -0.597 2.701 6.617 1.00 97.88 118 LYS A O 1
ATOM 888 N N . VAL A 1 119 ? 0.761 1.334 7.788 1.00 98.25 119 VAL A N 1
ATOM 889 C CA . VAL A 1 119 ? -0.239 0.298 8.057 1.00 98.25 119 VAL A CA 1
ATOM 890 C C . VAL A 1 119 ? -0.699 0.425 9.490 1.00 98.25 119 VAL A C 1
ATOM 892 O O . VAL A 1 119 ? 0.113 0.421 10.415 1.00 98.25 119 VAL A O 1
ATOM 895 N N . PHE A 1 120 ? -2.010 0.496 9.662 1.00 97.94 120 PHE A N 1
ATOM 896 C CA . PHE A 1 120 ? -2.653 0.433 10.960 1.00 97.94 120 PHE A CA 1
ATOM 897 C C . PHE A 1 120 ? -3.590 -0.776 11.012 1.00 97.94 120 PHE A C 1
ATOM 899 O O . PHE A 1 120 ? -4.179 -1.133 9.995 1.00 97.94 120 PHE A O 1
ATOM 906 N N . ALA A 1 121 ? -3.759 -1.363 12.194 1.00 97.00 121 ALA A N 1
ATOM 907 C CA . ALA A 1 121 ? -4.742 -2.411 12.455 1.00 97.00 121 ALA A CA 1
ATOM 908 C C . ALA A 1 121 ? -5.544 -2.073 13.715 1.00 97.00 121 ALA A C 1
ATOM 910 O O . ALA A 1 121 ? -5.002 -1.526 14.675 1.00 97.00 121 ALA A O 1
ATOM 911 N N . GLY A 1 122 ? -6.833 -2.373 13.706 1.00 96.12 122 GLY A N 1
ATOM 912 C CA . GLY A 1 122 ? -7.758 -2.103 14.799 1.00 96.12 122 GLY A CA 1
ATOM 913 C C . GLY A 1 122 ? -9.108 -2.733 14.493 1.00 96.12 122 GLY A C 1
ATOM 914 O O . GLY A 1 122 ? -9.367 -3.107 13.349 1.00 96.12 122 GLY A O 1
ATOM 915 N N . ASP A 1 123 ? -9.943 -2.858 15.515 1.00 95.56 123 ASP A N 1
ATOM 916 C CA . ASP A 1 123 ? -11.298 -3.386 15.401 1.00 95.56 123 ASP A CA 1
ATOM 917 C C . ASP A 1 123 ? -12.204 -2.819 16.503 1.00 95.56 123 ASP A C 1
ATOM 919 O O . ASP A 1 123 ? -11.766 -2.059 17.370 1.00 95.56 123 ASP A O 1
ATOM 923 N N . GLU A 1 124 ? -13.478 -3.200 16.474 1.00 93.94 124 GLU A N 1
ATOM 924 C CA . GLU A 1 124 ? -14.526 -2.725 17.375 1.00 93.94 124 GLU A CA 1
ATOM 925 C C . GLU A 1 124 ? -14.351 -3.118 18.850 1.00 93.94 124 GLU A C 1
ATOM 927 O O . GLU A 1 124 ? -15.146 -2.688 19.687 1.00 93.94 124 GLU A O 1
ATOM 9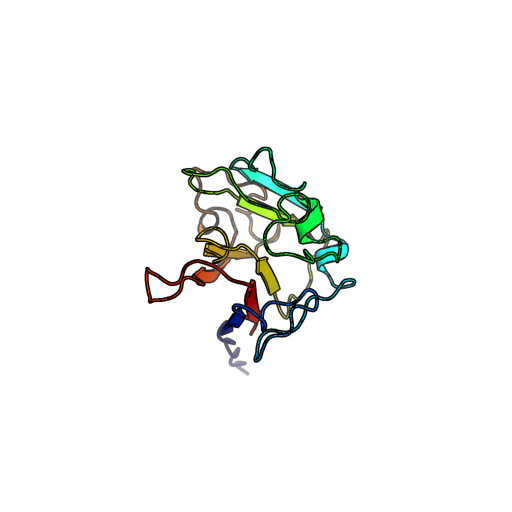32 N N . SER A 1 125 ? -13.334 -3.915 19.199 1.00 94.88 125 SER A N 1
ATOM 933 C CA . SER A 1 125 ? -13.034 -4.191 20.606 1.00 94.88 125 SER A CA 1
ATOM 934 C C . SER A 1 125 ? -12.399 -3.000 21.327 1.00 94.88 125 SER A C 1
ATOM 936 O O . SER A 1 125 ? -12.465 -2.937 22.558 1.00 94.88 125 SER A O 1
ATOM 938 N N . ASP A 1 126 ? -11.832 -2.035 20.593 1.00 96.12 126 ASP A N 1
ATOM 939 C CA . ASP A 1 126 ? -11.424 -0.751 21.162 1.00 96.12 126 ASP A CA 1
ATOM 940 C C . ASP A 1 126 ? -12.645 0.189 21.264 1.00 96.12 126 ASP A C 1
ATOM 942 O O . ASP A 1 126 ? -13.283 0.486 20.251 1.00 96.12 126 ASP A O 1
ATOM 946 N N . PRO A 1 127 ? -12.987 0.716 22.456 1.00 95.31 127 PRO A N 1
ATOM 947 C CA . PRO A 1 127 ? -14.146 1.596 22.629 1.00 95.31 127 PRO A CA 1
ATOM 948 C C . PRO A 1 127 ? -14.038 2.927 21.866 1.00 95.31 127 PRO A C 1
ATOM 950 O O . PRO A 1 127 ? -15.048 3.606 21.683 1.00 95.31 127 PRO A O 1
ATOM 953 N N . ASN A 1 128 ? -12.837 3.316 21.428 1.00 95.56 128 ASN A N 1
ATOM 954 C CA . ASN A 1 128 ? -12.597 4.503 20.610 1.00 95.56 128 ASN A CA 1
ATOM 955 C C . ASN A 1 128 ? -12.497 4.179 19.115 1.00 95.56 128 ASN A C 1
ATOM 957 O O . ASN A 1 128 ? -12.151 5.070 18.333 1.00 95.56 128 ASN A O 1
ATOM 961 N N . PHE A 1 129 ? -12.760 2.930 18.710 1.00 97.38 129 PHE A N 1
ATOM 962 C CA . PHE A 1 129 ? -12.646 2.511 17.323 1.00 97.38 129 PHE A CA 1
ATOM 963 C C . PHE A 1 129 ? -13.572 3.330 16.426 1.00 97.38 129 PHE A C 1
ATOM 965 O O . PHE A 1 129 ? -14.798 3.218 16.458 1.00 97.38 129 PHE A O 1
ATOM 972 N N . ASN A 1 130 ? -12.960 4.157 15.586 1.00 97.44 130 ASN A N 1
ATOM 973 C CA . ASN A 1 130 ? -13.638 4.832 14.497 1.00 97.44 130 ASN A CA 1
ATOM 974 C C . ASN A 1 130 ? -13.208 4.155 13.191 1.00 97.44 130 ASN A C 1
ATOM 976 O O . ASN A 1 130 ? -12.047 4.301 12.802 1.00 97.44 130 ASN A O 1
ATOM 980 N N . PRO A 1 131 ? -14.113 3.470 12.470 1.00 96.75 131 PRO A N 1
ATOM 981 C CA . PRO A 1 131 ? -13.763 2.737 11.258 1.00 96.75 131 PRO A CA 1
ATOM 982 C C . PRO A 1 131 ? -13.518 3.651 10.046 1.00 96.75 131 PRO A C 1
ATOM 984 O O . PRO A 1 131 ? -13.175 3.161 8.973 1.00 96.75 131 PRO A O 1
ATOM 987 N N . ALA A 1 132 ? -13.732 4.963 10.170 1.00 97.25 132 ALA A N 1
ATOM 988 C CA . ALA A 1 132 ? -13.538 5.941 9.104 1.00 97.25 132 ALA A CA 1
ATOM 989 C C . ALA A 1 132 ? -12.967 7.264 9.656 1.00 97.25 132 ALA A C 1
ATOM 991 O O . ALA A 1 132 ? -13.607 8.317 9.553 1.00 97.25 132 ALA A O 1
ATOM 992 N N . PRO A 1 133 ? -11.759 7.255 10.257 1.00 96.12 133 PRO A N 1
ATOM 993 C CA . PRO A 1 133 ? -11.176 8.477 10.784 1.00 96.12 133 PRO A CA 1
ATOM 994 C C . PRO A 1 133 ? -10.874 9.426 9.619 1.00 96.12 133 PRO A C 1
ATOM 996 O O . PRO A 1 133 ? -10.207 9.043 8.654 1.00 96.12 133 PRO A O 1
ATOM 999 N N . SER A 1 134 ? -11.361 10.668 9.695 1.00 93.38 134 SER A N 1
ATOM 1000 C CA . SER A 1 134 ? -11.124 11.677 8.651 1.00 93.38 134 SER A CA 1
ATOM 1001 C C . SER A 1 134 ? -9.630 11.997 8.492 1.00 93.38 134 SER A C 1
ATOM 1003 O O . SER A 1 134 ? -8.821 11.687 9.368 1.00 93.38 134 SER A O 1
ATOM 1005 N N . SER A 1 135 ? -9.254 12.695 7.416 1.00 92.44 135 SER A N 1
ATOM 1006 C CA . SER A 1 135 ? -7.864 13.128 7.184 1.00 92.44 135 SER A CA 1
ATOM 1007 C C . SER A 1 135 ? -7.281 14.017 8.291 1.00 92.44 135 SER A C 1
ATOM 1009 O O . SER A 1 135 ? -6.066 14.142 8.388 1.00 92.44 135 SER A O 1
ATOM 1011 N N . LYS A 1 136 ? -8.126 14.620 9.138 1.00 93.06 136 LYS A N 1
ATOM 1012 C CA . LYS A 1 136 ? -7.708 15.472 10.265 1.00 93.06 136 LYS A CA 1
ATOM 1013 C C . LYS A 1 136 ? -7.456 14.696 11.559 1.00 93.06 136 LYS A C 1
ATOM 1015 O O . LYS A 1 136 ? -7.007 15.289 12.533 1.00 93.06 136 LYS A O 1
ATOM 1020 N N . LEU A 1 137 ? -7.794 13.408 11.587 1.00 94.94 137 LEU A N 1
ATOM 1021 C CA . LEU A 1 137 ? -7.647 12.556 12.759 1.00 94.94 137 LEU A CA 1
ATOM 1022 C C . LEU A 1 137 ? -6.497 11.573 12.552 1.00 94.94 137 LEU A C 1
ATOM 1024 O O . LEU A 1 137 ? -6.413 10.893 11.518 1.00 94.94 137 LEU A O 1
ATOM 1028 N N . ASP A 1 138 ? -5.640 11.493 13.567 1.00 94.69 138 ASP A N 1
ATOM 1029 C CA . ASP A 1 138 ? -4.659 10.424 13.699 1.00 94.69 138 ASP A CA 1
ATOM 1030 C C . ASP A 1 138 ? -5.404 9.106 13.972 1.00 94.69 138 ASP A C 1
ATOM 1032 O O . ASP A 1 138 ? -6.148 9.036 14.958 1.00 94.69 138 ASP A O 1
ATOM 1036 N N . PRO A 1 139 ? -5.235 8.062 13.136 1.00 97.06 139 PRO A N 1
ATOM 1037 C CA . PRO A 1 139 ? -5.813 6.751 13.406 1.00 97.06 139 PRO A CA 1
ATOM 1038 C C . PRO A 1 139 ? -5.455 6.221 14.802 1.00 97.06 139 PRO A C 1
ATOM 1040 O O . PRO A 1 139 ? -6.300 5.587 15.432 1.00 97.06 139 PRO A O 1
ATOM 1043 N N . ALA A 1 140 ? -4.265 6.546 15.325 1.00 96.31 140 ALA A N 1
ATOM 1044 C CA . ALA A 1 140 ? -3.824 6.128 16.657 1.00 96.31 140 ALA A CA 1
ATOM 1045 C C . ALA A 1 140 ? -4.724 6.632 17.796 1.00 96.31 140 ALA A C 1
ATOM 1047 O O . ALA A 1 140 ? -4.874 5.965 18.815 1.00 96.31 140 ALA A O 1
ATOM 1048 N N . ALA A 1 141 ? -5.371 7.784 17.609 1.00 96.06 141 ALA A N 1
ATOM 1049 C CA . ALA A 1 141 ? -6.335 8.337 18.559 1.00 96.06 141 ALA A CA 1
ATOM 1050 C C . ALA A 1 141 ? -7.767 7.799 18.353 1.00 96.06 141 ALA A C 1
ATOM 1052 O O . ALA A 1 141 ? -8.692 8.227 19.035 1.00 96.06 141 ALA A O 1
ATOM 1053 N N . CYS A 1 142 ? -7.961 6.906 17.381 1.00 97.25 142 CYS A N 1
ATOM 1054 C CA . CYS A 1 142 ? -9.252 6.417 16.894 1.00 97.25 142 CYS A CA 1
ATOM 1055 C C . CYS A 1 142 ? -9.361 4.883 16.982 1.00 97.25 142 CYS A C 1
ATOM 1057 O O . CYS A 1 142 ? -10.018 4.269 16.141 1.00 97.25 142 CYS A O 1
ATOM 1059 N N . GLY A 1 143 ? -8.667 4.266 17.943 1.00 96.88 143 GLY A N 1
ATOM 1060 C CA . GLY A 1 143 ? -8.678 2.814 18.161 1.00 96.88 143 GLY A CA 1
ATOM 1061 C C . GLY A 1 143 ? -7.874 1.999 17.142 1.00 96.88 143 GLY A C 1
ATOM 1062 O O . GLY A 1 143 ? -8.015 0.781 17.083 1.00 96.88 143 GLY A O 1
ATOM 1063 N N . TRP A 1 144 ? -7.026 2.641 16.329 1.00 97.94 144 TRP A N 1
ATOM 1064 C CA . TRP A 1 144 ? -6.114 1.943 15.423 1.00 97.94 144 TRP A CA 1
ATOM 1065 C C . TRP A 1 144 ? -4.699 1.897 15.993 1.00 97.94 144 TRP A C 1
ATOM 1067 O O . TRP A 1 144 ? -4.175 2.894 16.469 1.00 97.94 144 TRP A O 1
ATOM 1077 N N . LYS A 1 145 ? -4.010 0.769 15.872 1.00 96.94 145 LYS A N 1
ATOM 1078 C CA . LYS A 1 145 ? -2.603 0.627 16.249 1.00 96.94 145 LYS A CA 1
ATOM 1079 C C . LYS A 1 145 ? -1.715 0.691 15.013 1.00 96.94 145 LYS A C 1
ATOM 1081 O O . LYS A 1 145 ? -1.969 -0.011 14.039 1.00 96.94 145 LYS A O 1
ATOM 1086 N N . LEU A 1 146 ? -0.656 1.500 15.055 1.00 97.06 146 LEU A N 1
ATOM 1087 C CA . LEU A 1 146 ? 0.373 1.496 14.011 1.00 97.06 146 LEU A CA 1
ATOM 1088 C C . LEU A 1 146 ? 1.112 0.148 14.019 1.00 97.06 146 LEU A C 1
ATOM 1090 O O . LEU A 1 146 ? 1.631 -0.263 15.056 1.00 97.06 146 LEU A O 1
ATOM 1094 N N . ILE A 1 147 ? 1.166 -0.508 12.861 1.00 97.25 147 ILE A N 1
ATOM 1095 C CA . ILE A 1 147 ? 1.858 -1.786 12.649 1.00 97.25 147 ILE A CA 1
ATOM 1096 C C . ILE A 1 147 ? 3.202 -1.560 11.962 1.00 97.25 147 ILE A C 1
ATOM 1098 O O . ILE A 1 147 ? 4.220 -2.076 12.412 1.00 97.25 147 ILE A O 1
ATOM 1102 N N . ALA A 1 148 ? 3.215 -0.766 10.892 1.00 97.38 148 ALA A N 1
ATOM 1103 C CA . ALA A 1 148 ? 4.406 -0.532 10.087 1.00 97.38 148 ALA A CA 1
ATOM 1104 C C . ALA A 1 148 ? 4.378 0.850 9.430 1.00 97.38 148 ALA A C 1
ATOM 1106 O O . ALA A 1 148 ? 3.312 1.394 9.127 1.00 97.38 148 ALA A O 1
ATOM 1107 N N . PHE A 1 149 ? 5.566 1.386 9.166 1.00 97.81 149 PHE A N 1
ATOM 1108 C CA . PHE A 1 149 ? 5.783 2.490 8.240 1.00 97.81 149 PHE A CA 1
ATOM 1109 C C . PHE A 1 149 ? 6.683 1.984 7.114 1.00 97.81 149 PHE A C 1
ATOM 1111 O O . PHE A 1 149 ? 7.780 1.499 7.380 1.00 97.81 149 PHE A O 1
ATOM 1118 N N . VAL A 1 150 ? 6.184 2.056 5.886 1.00 98.25 150 VAL A N 1
ATOM 1119 C CA . VAL A 1 150 ? 6.878 1.627 4.676 1.00 98.25 150 VAL A CA 1
ATOM 1120 C C . VAL A 1 150 ? 7.339 2.859 3.924 1.00 98.25 150 VAL A C 1
ATOM 1122 O O . VAL A 1 150 ? 6.531 3.743 3.637 1.00 98.25 150 VAL A O 1
ATOM 1125 N N . ASP A 1 151 ? 8.621 2.863 3.588 1.00 96.94 151 ASP A N 1
ATOM 1126 C CA . ASP A 1 151 ? 9.250 3.782 2.655 1.00 96.94 151 ASP A CA 1
ATOM 1127 C C . ASP A 1 151 ? 10.161 2.951 1.743 1.00 96.94 151 ASP A C 1
ATOM 1129 O O . ASP A 1 151 ? 11.173 2.411 2.191 1.00 96.94 151 ASP A O 1
ATOM 1133 N N . ALA A 1 152 ? 9.735 2.754 0.496 1.00 96.38 152 ALA A N 1
ATOM 1134 C CA . ALA A 1 152 ? 10.447 1.948 -0.490 1.00 96.38 152 ALA A CA 1
ATOM 1135 C C . ALA A 1 152 ? 11.308 2.793 -1.444 1.00 96.38 152 ALA A C 1
ATOM 1137 O O . ALA A 1 152 ? 11.800 2.256 -2.436 1.00 96.38 152 ALA A O 1
ATOM 1138 N N . HIS A 1 153 ? 11.475 4.096 -1.195 1.00 94.50 153 HIS A N 1
ATOM 1139 C CA . HIS A 1 153 ? 12.310 4.937 -2.052 1.00 94.50 153 HIS A CA 1
ATOM 1140 C C . HIS A 1 153 ? 13.760 4.450 -2.052 1.00 94.50 153 HIS A C 1
ATOM 1142 O O . HIS A 1 153 ? 14.303 4.033 -1.024 1.00 94.50 153 HIS A O 1
ATOM 1148 N N . SER A 1 154 ? 14.393 4.520 -3.224 1.00 88.38 154 SER A N 1
ATOM 1149 C CA . SER A 1 154 ? 15.837 4.341 -3.312 1.00 88.38 154 SER A CA 1
ATOM 1150 C C . SER A 1 154 ? 16.523 5.469 -2.531 1.00 88.38 154 SER A C 1
ATOM 1152 O O . SER A 1 154 ? 16.055 6.609 -2.567 1.00 88.38 154 SER A O 1
ATOM 1154 N N . PRO A 1 155 ? 17.628 5.198 -1.814 1.00 85.69 155 PRO A N 1
ATOM 1155 C CA . PRO A 1 155 ? 18.447 6.267 -1.250 1.00 85.69 155 PRO A CA 1
ATOM 1156 C C . PRO A 1 155 ? 19.137 7.107 -2.339 1.00 85.69 155 PRO A C 1
ATOM 1158 O O . PRO A 1 155 ? 19.628 8.194 -2.036 1.00 85.69 155 PRO A O 1
ATOM 1161 N N . ASP A 1 156 ? 19.202 6.602 -3.574 1.00 87.00 156 ASP A N 1
ATOM 1162 C CA . ASP A 1 156 ? 19.686 7.334 -4.740 1.00 87.00 156 ASP A CA 1
ATOM 1163 C C . ASP A 1 156 ? 18.525 8.130 -5.376 1.00 87.00 156 ASP A C 1
ATOM 1165 O O . ASP A 1 156 ? 17.546 7.526 -5.821 1.00 87.00 156 ASP A O 1
ATOM 1169 N N . PRO A 1 157 ? 18.586 9.476 -5.403 1.00 77.31 157 PRO A N 1
ATOM 1170 C CA . PRO A 1 157 ? 17.509 10.308 -5.935 1.00 77.31 157 PRO A CA 1
ATOM 1171 C C . PRO A 1 157 ? 17.337 10.199 -7.454 1.00 77.31 157 PRO A C 1
ATOM 1173 O O . PRO A 1 157 ? 16.284 10.575 -7.957 1.00 77.31 157 PRO A O 1
ATOM 1176 N N . ASP A 1 158 ? 18.328 9.686 -8.186 1.00 82.31 158 ASP A N 1
ATOM 1177 C CA . ASP A 1 158 ? 18.217 9.474 -9.634 1.00 82.31 158 ASP A CA 1
ATOM 1178 C C . ASP A 1 158 ? 17.518 8.138 -9.970 1.00 82.31 158 ASP A C 1
ATOM 1180 O O . ASP A 1 158 ? 17.348 7.775 -11.136 1.00 82.31 158 ASP A O 1
ATOM 1184 N N . ASP A 1 159 ? 17.096 7.395 -8.943 1.00 83.38 159 ASP A N 1
ATOM 1185 C CA . ASP A 1 159 ? 16.685 6.001 -9.023 1.00 83.38 159 ASP A CA 1
ATOM 1186 C C . ASP A 1 159 ? 15.225 5.805 -8.575 1.00 83.38 159 ASP A C 1
ATOM 1188 O O . ASP A 1 159 ? 14.916 5.151 -7.575 1.00 83.38 159 ASP A O 1
ATOM 1192 N N . GLU A 1 160 ? 14.307 6.417 -9.328 1.00 83.88 160 GLU A N 1
ATOM 1193 C CA . GLU A 1 160 ? 12.914 6.599 -8.904 1.00 83.88 160 GLU A CA 1
ATOM 1194 C C . GLU A 1 160 ? 11.932 5.512 -9.394 1.00 83.88 160 GLU A C 1
ATOM 1196 O O . GLU A 1 160 ? 10.914 5.288 -8.748 1.00 83.88 160 GLU A O 1
ATOM 1201 N N . GLY A 1 161 ? 12.207 4.842 -10.521 1.00 93.75 161 GLY A N 1
ATOM 1202 C CA . GLY A 1 161 ? 11.273 3.910 -11.178 1.00 93.75 161 GLY A CA 1
ATOM 1203 C C . GLY A 1 161 ? 11.405 2.437 -10.778 1.00 93.75 161 GLY A C 1
ATOM 1204 O O . GLY A 1 161 ? 12.144 2.071 -9.866 1.00 93.75 161 GLY A O 1
ATOM 1205 N N . GLY A 1 162 ? 10.736 1.557 -11.516 1.00 95.94 162 GLY A N 1
ATOM 1206 C CA . GLY A 1 162 ? 10.888 0.105 -11.434 1.00 95.94 162 GLY A CA 1
ATOM 1207 C C . GLY A 1 162 ? 9.679 -0.621 -10.855 1.00 95.94 162 GLY A C 1
ATOM 1208 O O . GLY A 1 162 ? 8.597 -0.069 -10.668 1.00 95.94 162 GLY A O 1
ATOM 1209 N N . GLN A 1 163 ? 9.869 -1.910 -10.603 1.00 97.75 163 GLN A N 1
ATOM 1210 C CA . GLN A 1 163 ? 8.862 -2.796 -10.037 1.00 97.75 163 GLN A CA 1
ATOM 1211 C C . GLN A 1 163 ? 9.228 -3.084 -8.580 1.00 97.75 163 GLN A C 1
ATOM 1213 O O . GLN A 1 163 ? 10.308 -3.608 -8.313 1.00 97.75 163 GLN A O 1
ATOM 1218 N N . TYR A 1 164 ? 8.336 -2.763 -7.646 1.00 97.81 164 TYR A N 1
ATOM 1219 C CA . TYR A 1 164 ? 8.558 -2.900 -6.208 1.00 97.81 164 TYR A CA 1
ATOM 1220 C C . TYR A 1 164 ? 7.652 -3.962 -5.600 1.00 97.81 164 TYR A C 1
ATOM 1222 O O . TYR A 1 164 ? 6.469 -4.072 -5.933 1.00 97.81 164 TYR A O 1
ATOM 1230 N N . GLY A 1 165 ? 8.217 -4.706 -4.658 1.00 98.25 165 GLY A N 1
ATOM 1231 C CA . GLY A 1 165 ? 7.492 -5.574 -3.748 1.00 98.25 165 GLY A CA 1
ATOM 1232 C C . GLY A 1 165 ? 7.798 -5.166 -2.314 1.00 98.25 165 GLY A C 1
ATOM 1233 O O . GLY A 1 165 ? 8.954 -4.924 -1.967 1.00 98.25 165 GLY A O 1
ATOM 1234 N N . VAL A 1 166 ? 6.769 -5.118 -1.476 1.00 98.69 166 VAL A N 1
ATOM 1235 C CA . VAL A 1 166 ? 6.896 -4.914 -0.031 1.00 98.69 166 VAL A CA 1
ATOM 1236 C C . VAL A 1 166 ? 6.228 -6.081 0.681 1.00 98.69 166 VAL A C 1
ATOM 1238 O O . VAL A 1 166 ? 5.145 -6.507 0.289 1.00 98.69 166 VAL A O 1
ATOM 1241 N N . SER A 1 167 ? 6.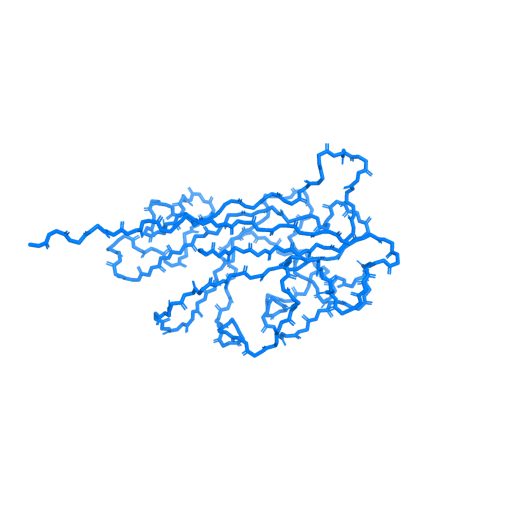865 -6.591 1.735 1.00 98.56 167 SER A N 1
ATOM 1242 C CA . SER A 1 167 ? 6.284 -7.591 2.629 1.00 98.56 167 SER A CA 1
ATOM 1243 C C . SER A 1 167 ? 6.437 -7.171 4.088 1.00 98.56 167 SER A C 1
ATOM 1245 O O . SER A 1 167 ? 7.556 -6.976 4.563 1.00 98.56 167 SER A O 1
ATOM 1247 N N . ILE A 1 168 ? 5.318 -7.044 4.799 1.00 98.44 168 ILE A N 1
ATOM 1248 C CA . ILE A 1 168 ? 5.244 -6.759 6.237 1.00 98.44 168 ILE A CA 1
ATOM 1249 C C . ILE A 1 168 ? 4.800 -8.045 6.932 1.00 98.44 168 ILE A C 1
ATOM 1251 O O . ILE A 1 168 ? 3.747 -8.578 6.589 1.00 98.44 168 ILE A O 1
ATOM 1255 N N . ARG A 1 169 ? 5.579 -8.544 7.890 1.00 95.12 169 ARG A N 1
ATOM 1256 C CA . ARG A 1 169 ? 5.303 -9.793 8.623 1.00 95.12 169 ARG A CA 1
ATOM 1257 C C . ARG A 1 169 ? 5.941 -9.780 10.007 1.00 95.12 169 ARG A C 1
ATOM 1259 O O . ARG A 1 169 ? 6.744 -8.892 10.286 1.00 95.12 169 ARG A O 1
ATOM 1266 N N . ASP A 1 170 ? 5.587 -10.736 10.849 1.00 82.88 170 ASP A N 1
ATOM 1267 C CA . ASP A 1 170 ? 6.182 -10.954 12.171 1.00 82.88 170 ASP A CA 1
ATOM 1268 C C . ASP A 1 170 ? 7.382 -11.927 12.166 1.00 82.88 170 ASP A C 1
ATOM 1270 O O . ASP A 1 170 ? 7.715 -12.497 11.094 1.00 82.88 170 ASP A O 1
#

pLDDT: mean 93.04, std 10.98, range [38.78, 98.69]

Sequence (170 aa):
MLGIAAMFAVKILVDRNIGMAATPQFKFQSVPSPVRDDAAAGSTLTLIAGSLDSNSAALTALTDGAVPTDEDQPAQNVFFKSASWGGRVRMDFGTRIDIAQINSYSWHPDSRAPQLYKVFAGDESDPNFNPAPSSKLDPAACGWKLIAFVDAHSPDPDDEGGQYGVSIRD

Foldseek 3Di:
DDDDDPPDAKDKDKFFDDDPRFFQQQDGDPFDTQDQDDLQLQWDKDFLWAAWDPLAADPNLQRRSGDDGDQPRRNSHTWGDPPDPTGDMDIGSVDDDDDAKDKDKAFHAFQRGWDWDWDKDFDVVPVQADRRDHPVDDVVSRGIHTQDTDTNADPDPVPRGGMMMMMIGD

Secondary structure (DSSP, 8-state):
-------PPPEEEEEEE-GGG--TT---SSSPPP-SSSGGGGPEEEEEEE-B-TTSPPGGGGSSS---SSS--GGGS--BPTTS--EEEEEE-SS-----EEEEEEEESSTTSS-EEEEEE--TTSTT--SS--TTS-GGGTTPEEEEEEE---SSTT---EEEEEEEE-

Radius of gyration: 16.79 Å; chains: 1; bounding box: 36×36×54 Å